Protein AF-A0A350PEJ9-F1 (afdb_monomer_lite)

Secondary structure (DSSP, 8-state):
-PPPP-SSPPEEEEEE---STT--HHHHHHHH-HHHHHHHHHHHHHHHT-SEEEEEE-GGGHHHHHHHHHHTT-

Structure (mmCIF, N/CA/C/O backbone):
data_AF-A0A350PEJ9-F1
#
_entry.id   AF-A0A350PEJ9-F1
#
loop_
_atom_site.group_PDB
_atom_site.id
_atom_site.type_symbol
_atom_site.label_atom_id
_atom_site.label_alt_id
_atom_site.label_comp_id
_atom_site.label_asym_id
_atom_site.label_entity_id
_atom_site.label_seq_id
_atom_site.pdbx_PDB_ins_code
_atom_site.Cartn_x
_atom_site.Cartn_y
_atom_site.Cartn_z
_atom_site.occupancy
_atom_site.B_iso_or_equiv
_atom_site.auth_seq_id
_atom_site.auth_comp_id
_atom_site.auth_asym_id
_atom_site.auth_atom_id
_atom_site.pdbx_PDB_model_num
ATOM 1 N N . PHE A 1 1 ? -6.397 -13.629 17.144 1.00 69.69 1 PHE A N 1
ATOM 2 C CA . PHE A 1 1 ? -5.361 -13.478 16.105 1.00 69.69 1 PHE A CA 1
ATOM 3 C C . PHE A 1 1 ? -4.907 -12.024 16.018 1.00 69.69 1 PHE A C 1
ATOM 5 O O . PHE A 1 1 ? -3.724 -11.796 16.198 1.00 69.69 1 PHE A O 1
ATOM 12 N N . MET A 1 2 ? -5.813 -11.042 15.904 1.00 84.81 2 MET A N 1
ATOM 13 C CA . MET A 1 2 ? -5.472 -9.632 16.165 1.00 84.81 2 MET A CA 1
ATOM 14 C C . MET A 1 2 ? -5.611 -9.258 17.653 1.00 84.81 2 MET A C 1
ATOM 16 O O . MET A 1 2 ? -6.561 -9.725 18.293 1.00 84.81 2 MET A O 1
ATOM 20 N N . PRO A 1 3 ? -4.703 -8.433 18.215 1.00 87.88 3 PRO A N 1
ATOM 21 C CA . PRO A 1 3 ? -4.873 -7.847 19.542 1.00 87.88 3 PRO A CA 1
ATOM 22 C C . PRO A 1 3 ? -6.147 -6.999 19.616 1.00 87.88 3 PRO A C 1
ATOM 24 O O . PRO A 1 3 ? -6.590 -6.422 18.618 1.00 87.88 3 PRO A O 1
ATOM 27 N N . LYS A 1 4 ? -6.728 -6.879 20.815 1.00 89.12 4 LYS A N 1
ATOM 28 C CA . LYS A 1 4 ? -7.841 -5.945 21.039 1.00 89.12 4 LYS A CA 1
ATOM 29 C C . LYS A 1 4 ? -7.405 -4.508 20.691 1.00 89.12 4 LYS A C 1
ATOM 31 O O . LYS A 1 4 ? -6.212 -4.212 20.722 1.00 89.12 4 LYS A O 1
ATOM 36 N N . PRO A 1 5 ? -8.332 -3.616 20.301 1.00 87.12 5 PRO A N 1
ATOM 37 C CA . PRO A 1 5 ? -8.031 -2.188 20.207 1.00 87.12 5 PRO A CA 1
ATOM 38 C C . PRO A 1 5 ? -7.442 -1.675 21.521 1.00 87.12 5 PRO A C 1
ATOM 40 O O . PRO A 1 5 ? -8.027 -1.890 22.579 1.00 87.12 5 PRO A O 1
ATOM 43 N N . ASP A 1 6 ? -6.285 -1.028 21.437 1.00 90.81 6 ASP A N 1
ATOM 44 C CA . ASP A 1 6 ? -5.557 -0.400 22.548 1.00 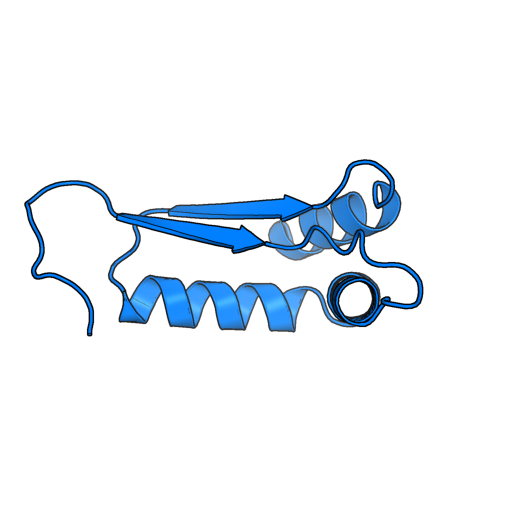90.81 6 ASP A CA 1
ATOM 45 C C . ASP A 1 6 ? -5.752 1.128 22.576 1.00 90.81 6 ASP A C 1
ATOM 47 O O . ASP A 1 6 ? -5.143 1.827 23.381 1.00 90.81 6 ASP A O 1
ATOM 51 N N . GLY A 1 7 ? -6.629 1.647 21.710 1.00 91.25 7 GLY A N 1
ATOM 52 C CA . GLY A 1 7 ? -6.924 3.072 21.563 1.00 91.25 7 GLY A CA 1
ATOM 53 C C . GLY A 1 7 ? -6.002 3.808 20.586 1.00 91.25 7 GLY A C 1
ATOM 54 O O . GLY A 1 7 ? -6.292 4.955 20.254 1.00 91.25 7 GLY A O 1
ATOM 55 N N . GLY A 1 8 ? -4.934 3.167 20.096 1.00 93.44 8 GLY A N 1
ATOM 56 C CA . GLY A 1 8 ? -4.041 3.730 19.084 1.00 93.44 8 GLY A CA 1
ATOM 57 C C . GLY A 1 8 ? -4.508 3.466 17.644 1.00 93.44 8 GLY A C 1
ATOM 58 O O . GLY A 1 8 ? -5.284 2.536 17.396 1.00 93.44 8 GLY A O 1
ATOM 59 N N . PRO A 1 9 ? -4.033 4.260 16.664 1.00 94.62 9 PRO A N 1
ATOM 60 C CA . PRO A 1 9 ? -4.247 3.951 15.258 1.00 94.62 9 PRO A CA 1
ATOM 61 C C . PRO A 1 9 ? -3.494 2.673 14.887 1.00 94.62 9 PRO A C 1
ATOM 63 O O . PRO A 1 9 ? -2.352 2.457 15.297 1.00 94.62 9 PRO A O 1
ATOM 66 N N . ARG A 1 10 ? -4.121 1.837 14.063 1.00 94.50 10 ARG A N 1
ATOM 67 C CA . ARG A 1 10 ? -3.473 0.661 13.480 1.00 94.50 10 ARG A CA 1
ATOM 68 C C . ARG A 1 10 ? -3.079 0.927 12.043 1.00 94.50 10 ARG A C 1
ATOM 70 O O . ARG A 1 10 ? -3.755 1.662 11.332 1.00 94.50 10 ARG A O 1
ATOM 77 N N . TYR A 1 11 ? -2.021 0.271 11.599 1.00 96.00 11 TYR A N 1
ATOM 78 C CA . TYR A 1 11 ? -1.489 0.442 10.256 1.00 96.00 11 TYR A CA 1
ATOM 79 C C . TYR A 1 11 ? -1.328 -0.909 9.583 1.00 96.00 11 TYR A C 1
ATOM 81 O O . TYR A 1 11 ? -1.020 -1.902 10.243 1.00 96.00 11 TYR A O 1
ATOM 89 N N . LEU A 1 12 ? -1.536 -0.935 8.273 1.00 97.19 12 LEU A N 1
ATOM 90 C CA . LEU A 1 12 ? -1.215 -2.076 7.432 1.00 97.19 12 LEU A CA 1
ATOM 91 C C . LEU A 1 12 ? 0.062 -1.760 6.658 1.00 97.19 12 LEU A C 1
ATOM 93 O O . LEU A 1 12 ? 0.086 -0.811 5.881 1.00 97.19 12 LEU A O 1
ATOM 97 N N . ALA A 1 13 ? 1.112 -2.550 6.867 1.00 97.12 13 ALA A N 1
ATOM 98 C CA . ALA A 1 13 ? 2.323 -2.494 6.060 1.00 97.12 13 ALA A CA 1
ATOM 99 C C . ALA A 1 13 ? 2.278 -3.616 5.018 1.00 97.12 13 ALA A C 1
ATOM 101 O O . ALA A 1 13 ? 2.362 -4.795 5.360 1.00 97.12 13 ALA A O 1
ATOM 102 N N . CYS A 1 14 ? 2.134 -3.253 3.748 1.00 96.88 14 CYS A N 1
ATOM 103 C CA . CYS A 1 14 ? 2.216 -4.191 2.640 1.00 96.88 14 CYS A CA 1
ATOM 104 C C . CYS A 1 14 ? 3.649 -4.227 2.110 1.00 96.88 14 CYS A C 1
ATOM 106 O O . CYS A 1 14 ? 4.178 -3.206 1.665 1.00 96.88 14 CYS A O 1
ATOM 108 N N . ASN A 1 15 ? 4.260 -5.409 2.144 1.00 95.19 15 ASN A N 1
ATOM 109 C CA . ASN A 1 15 ? 5.597 -5.622 1.614 1.00 95.19 15 ASN A CA 1
ATOM 110 C C . ASN A 1 15 ? 5.536 -5.995 0.123 1.00 95.19 15 ASN A C 1
ATOM 112 O O . ASN A 1 15 ? 5.103 -7.091 -0.217 1.00 95.19 15 ASN A O 1
ATOM 116 N N . GLY A 1 16 ? 5.964 -5.079 -0.740 1.00 91.88 16 GLY A N 1
ATOM 117 C CA . GLY A 1 16 ? 6.190 -5.273 -2.173 1.00 91.88 16 GLY A CA 1
ATOM 118 C C . GLY A 1 16 ? 7.676 -5.256 -2.551 1.00 91.88 16 GLY A C 1
ATOM 119 O O . GLY A 1 16 ? 8.012 -4.964 -3.700 1.00 91.88 16 GLY A O 1
ATOM 120 N N . ASP A 1 17 ? 8.576 -5.504 -1.595 1.00 92.50 17 ASP A N 1
ATOM 121 C CA . ASP A 1 17 ? 10.005 -5.681 -1.843 1.00 92.50 17 ASP A CA 1
ATOM 122 C C . ASP A 1 17 ? 10.323 -7.125 -2.226 1.00 92.50 17 ASP A C 1
ATOM 124 O O . ASP A 1 17 ? 10.551 -8.003 -1.393 1.00 92.50 17 ASP A O 1
ATOM 128 N N . GLU A 1 18 ? 10.336 -7.356 -3.534 1.00 88.56 18 GLU A N 1
ATOM 129 C CA . GLU A 1 18 ? 10.708 -8.629 -4.129 1.00 88.56 18 GLU A CA 1
ATOM 130 C C . GLU A 1 18 ? 12.195 -8.601 -4.523 1.00 88.56 18 GLU A C 1
ATOM 132 O O . GLU A 1 18 ? 12.569 -8.303 -5.663 1.00 88.56 18 GLU A O 1
ATOM 137 N N . SER A 1 19 ? 13.059 -8.828 -3.527 1.00 86.50 19 SER A N 1
ATOM 138 C CA . SER A 1 19 ? 14.526 -8.778 -3.661 1.00 86.50 19 SER A CA 1
ATOM 139 C C . SER A 1 19 ? 15.218 -10.133 -3.804 1.00 86.50 19 SER A C 1
ATOM 141 O O . SER A 1 19 ? 16.405 -10.187 -4.131 1.00 86.50 19 SER A O 1
ATOM 143 N N . GLU A 1 20 ? 14.488 -11.230 -3.623 1.00 90.62 20 GLU A N 1
ATOM 144 C CA . GLU A 1 20 ? 15.034 -12.578 -3.740 1.00 90.62 20 GLU A CA 1
ATOM 145 C C . GLU A 1 20 ? 15.338 -12.948 -5.210 1.00 90.62 20 GLU A C 1
ATOM 147 O O . GLU A 1 20 ? 14.488 -12.753 -6.091 1.00 90.62 20 GLU A O 1
ATOM 152 N N . PRO A 1 21 ? 16.527 -13.507 -5.515 1.00 87.50 21 PRO A N 1
ATOM 153 C CA . PRO A 1 21 ? 16.874 -13.928 -6.869 1.00 87.50 21 PRO A CA 1
ATOM 154 C C . PRO A 1 21 ? 15.847 -14.899 -7.467 1.00 87.50 21 PRO A C 1
ATOM 156 O O . PRO A 1 21 ? 15.508 -15.915 -6.871 1.00 87.50 21 PRO A O 1
ATOM 159 N N . GLY A 1 22 ? 15.376 -14.604 -8.681 1.00 86.88 22 GLY A N 1
ATOM 160 C CA . GLY A 1 22 ? 14.420 -15.454 -9.400 1.00 86.88 22 GLY A CA 1
ATOM 161 C C . GLY A 1 22 ? 12.950 -15.243 -9.024 1.00 86.88 22 GLY A C 1
ATOM 162 O O . GLY A 1 22 ? 12.087 -15.886 -9.619 1.00 86.88 22 GLY A O 1
ATOM 163 N N . THR A 1 23 ? 12.643 -14.327 -8.102 1.00 87.06 23 THR A N 1
ATOM 164 C CA . THR A 1 23 ? 11.263 -13.969 -7.746 1.00 87.06 23 THR A CA 1
ATOM 165 C C . THR A 1 23 ? 10.786 -12.743 -8.536 1.00 87.06 23 THR A C 1
ATOM 167 O O . THR A 1 23 ? 11.527 -11.780 -8.732 1.00 87.06 23 THR A O 1
ATOM 170 N N . PHE A 1 24 ? 9.575 -12.825 -9.094 1.00 87.81 24 PHE A N 1
ATOM 171 C CA . PHE A 1 24 ? 8.955 -11.761 -9.905 1.00 87.81 24 PHE A CA 1
ATOM 172 C C . PHE A 1 24 ? 7.414 -11.794 -9.856 1.00 87.81 24 PHE A C 1
ATOM 174 O O . PHE A 1 24 ? 6.739 -11.278 -10.752 1.00 87.81 24 PHE A O 1
ATOM 181 N N . LYS A 1 25 ? 6.840 -12.467 -8.856 1.00 87.38 25 LYS A N 1
ATOM 182 C CA . LYS A 1 25 ? 5.389 -12.678 -8.714 1.00 87.38 25 LYS A CA 1
ATOM 183 C C . LYS A 1 25 ? 4.686 -11.392 -8.275 1.00 87.38 25 LYS A C 1
ATOM 185 O O . LYS A 1 25 ? 3.626 -11.074 -8.811 1.00 87.38 25 LYS A O 1
ATOM 190 N N . ASP A 1 26 ? 5.296 -10.618 -7.381 1.00 86.62 26 ASP A N 1
ATOM 191 C CA . ASP A 1 26 ? 4.678 -9.429 -6.792 1.00 86.62 26 ASP A CA 1
ATOM 192 C C . ASP A 1 26 ? 4.675 -8.294 -7.821 1.00 86.62 26 ASP A C 1
ATOM 194 O O . ASP A 1 26 ? 3.659 -7.625 -8.034 1.00 86.62 26 ASP A O 1
ATOM 198 N N . ARG A 1 27 ? 5.765 -8.187 -8.597 1.00 89.25 27 ARG A N 1
ATOM 199 C CA . ARG A 1 27 ? 5.851 -7.301 -9.768 1.00 89.25 27 ARG A CA 1
ATOM 200 C C . ARG A 1 27 ? 4.663 -7.459 -10.718 1.00 89.25 27 ARG A C 1
ATOM 202 O O . ARG A 1 27 ? 4.154 -6.467 -11.236 1.00 89.25 27 ARG A O 1
ATOM 209 N N . LYS A 1 28 ? 4.228 -8.698 -10.970 1.00 91.88 28 LYS A N 1
ATOM 210 C CA . LYS A 1 28 ? 3.163 -9.003 -11.938 1.00 91.88 28 LYS A CA 1
ATOM 211 C C . LYS A 1 28 ? 1.803 -8.480 -11.493 1.00 91.88 28 LYS A C 1
ATOM 213 O O . LYS A 1 28 ? 1.016 -8.070 -12.344 1.00 91.88 28 LYS A O 1
ATOM 218 N N . ILE A 1 29 ? 1.555 -8.441 -10.186 1.00 93.12 29 ILE A N 1
ATOM 219 C CA . ILE A 1 29 ? 0.332 -7.863 -9.627 1.00 93.12 29 ILE A CA 1
ATOM 220 C C . ILE A 1 29 ? 0.323 -6.351 -9.875 1.00 93.12 29 ILE A C 1
ATOM 222 O O . ILE A 1 29 ? -0.635 -5.839 -10.449 1.00 93.12 29 ILE A O 1
ATOM 226 N N . PHE A 1 30 ? 1.414 -5.653 -9.543 1.00 93.06 30 PHE A N 1
ATOM 227 C CA . PHE A 1 30 ? 1.529 -4.207 -9.773 1.00 93.06 30 PHE A CA 1
ATOM 228 C C . PHE A 1 30 ? 1.461 -3.827 -11.263 1.00 93.06 30 PHE A C 1
ATOM 230 O O . PHE A 1 30 ? 0.977 -2.752 -11.607 1.00 93.06 30 PHE A O 1
ATOM 237 N N . GLU A 1 31 ? 1.950 -4.701 -12.149 1.00 93.06 31 GLU A N 1
ATOM 238 C CA . GLU A 1 31 ? 1.986 -4.475 -13.599 1.00 93.06 31 GLU A CA 1
ATOM 239 C C . GLU A 1 31 ? 0.624 -4.666 -14.269 1.00 93.06 31 GLU A C 1
ATOM 241 O O . GLU A 1 31 ? 0.224 -3.853 -15.096 1.00 93.06 31 GLU A O 1
ATOM 246 N N . TYR A 1 32 ? -0.085 -5.751 -13.955 1.00 93.88 32 TYR A N 1
ATOM 247 C CA . TYR A 1 32 ? -1.265 -6.138 -14.733 1.00 93.88 32 TYR A CA 1
ATOM 248 C C . TYR A 1 32 ? -2.586 -5.882 -14.025 1.00 93.88 32 TYR A C 1
ATOM 250 O O . TYR A 1 32 ? -3.600 -5.710 -14.698 1.00 93.88 32 TYR A O 1
ATOM 258 N N . ASN A 1 33 ? -2.606 -5.874 -12.691 1.00 95.75 33 ASN A N 1
ATOM 259 C CA . ASN A 1 33 ? -3.839 -5.677 -11.941 1.00 95.75 33 ASN A CA 1
ATOM 260 C C . ASN A 1 33 ? -3.586 -4.979 -10.591 1.00 95.75 33 ASN A C 1
ATOM 262 O O . ASN A 1 33 ? -3.746 -5.590 -9.532 1.00 95.75 33 ASN A O 1
ATOM 266 N N . PRO A 1 34 ? -3.195 -3.693 -10.606 1.00 96.06 34 PRO A N 1
ATOM 267 C CA . PRO A 1 34 ? -2.945 -2.937 -9.380 1.00 96.06 34 PRO A CA 1
ATOM 268 C C . PRO A 1 34 ? -4.204 -2.785 -8.508 1.00 96.06 34 PRO A C 1
ATOM 270 O O . PRO A 1 34 ? -4.103 -2.795 -7.282 1.00 96.06 34 PRO A O 1
ATOM 273 N N . HIS A 1 35 ? -5.402 -2.719 -9.104 1.00 97.38 35 HIS A N 1
ATOM 274 C CA . HIS A 1 35 ? -6.656 -2.634 -8.346 1.00 97.38 35 HIS A CA 1
ATOM 275 C C . HIS A 1 35 ? -6.937 -3.892 -7.519 1.00 97.38 35 HIS A C 1
ATOM 277 O O . HIS A 1 35 ? -7.429 -3.763 -6.403 1.00 97.38 35 HIS A O 1
ATOM 283 N N . LEU A 1 36 ? -6.555 -5.083 -8.000 1.00 97.06 36 LEU A N 1
ATOM 284 C CA . LEU A 1 36 ? -6.651 -6.320 -7.216 1.00 97.06 36 LEU A CA 1
ATOM 285 C C . LEU A 1 36 ? -5.855 -6.222 -5.909 1.00 97.06 36 LEU A C 1
ATOM 287 O O . LEU A 1 36 ? -6.325 -6.642 -4.852 1.00 97.06 36 LEU A O 1
ATOM 291 N N . PHE A 1 37 ? -4.654 -5.646 -5.970 1.00 96.62 37 PHE A N 1
ATOM 292 C CA . PHE A 1 37 ? -3.855 -5.406 -4.774 1.00 96.62 37 PHE A CA 1
ATOM 293 C C . PHE A 1 37 ? -4.531 -4.389 -3.846 1.00 96.62 37 PHE A C 1
ATOM 295 O O . PHE A 1 37 ? -4.620 -4.629 -2.642 1.00 96.62 37 PHE A O 1
ATOM 302 N N . ILE A 1 38 ? -5.015 -3.268 -4.393 1.00 97.19 38 ILE A N 1
ATOM 303 C CA . ILE A 1 38 ? -5.654 -2.198 -3.612 1.00 97.19 38 ILE A CA 1
ATOM 304 C C . ILE A 1 38 ? -6.896 -2.732 -2.889 1.00 97.19 38 ILE A C 1
ATOM 306 O O .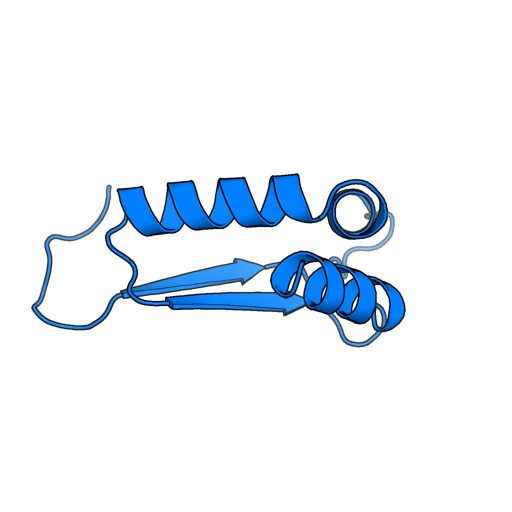 ILE A 1 38 ? -7.042 -2.515 -1.689 1.00 97.19 38 ILE A O 1
ATOM 310 N N . GLU A 1 39 ? -7.756 -3.475 -3.584 1.00 98.12 39 GLU A N 1
ATOM 311 C CA . GLU A 1 39 ? -8.948 -4.097 -3.007 1.00 98.12 39 GLU A CA 1
ATOM 312 C C . GLU A 1 39 ? -8.582 -5.060 -1.871 1.00 98.12 39 GLU A C 1
ATOM 314 O O . GLU A 1 39 ? -9.116 -4.950 -0.765 1.00 98.12 39 GLU A O 1
ATOM 319 N N . GLY A 1 40 ? -7.614 -5.954 -2.098 1.00 97.81 40 GLY A N 1
ATOM 320 C CA . GLY A 1 40 ? -7.144 -6.880 -1.068 1.00 97.81 40 GLY A CA 1
ATOM 321 C C . GLY A 1 40 ? -6.584 -6.159 0.161 1.00 97.81 40 GLY A C 1
ATOM 322 O O . GLY A 1 40 ? -6.888 -6.532 1.298 1.00 97.81 40 GLY A O 1
ATOM 323 N N . ALA A 1 41 ? -5.818 -5.086 -0.050 1.00 97.81 41 ALA A N 1
ATOM 324 C CA . ALA A 1 41 ? -5.273 -4.270 1.027 1.00 97.81 41 ALA A CA 1
ATOM 325 C C . ALA A 1 41 ? -6.380 -3.546 1.814 1.00 97.81 41 ALA A C 1
ATOM 327 O O . ALA A 1 41 ? -6.328 -3.510 3.044 1.00 97.81 41 ALA A O 1
ATOM 328 N N . LEU A 1 42 ? -7.411 -3.028 1.138 1.00 98.06 42 LEU A N 1
ATOM 329 C CA . LEU A 1 42 ? -8.571 -2.399 1.777 1.00 98.06 42 LEU A CA 1
ATOM 330 C C . LEU A 1 42 ? -9.380 -3.400 2.607 1.00 98.06 42 LEU A C 1
ATOM 332 O O . LEU A 1 42 ? -9.735 -3.097 3.746 1.00 98.06 42 LEU A O 1
ATOM 336 N N . ILE A 1 43 ? -9.624 -4.604 2.084 1.00 98.19 43 ILE A N 1
ATOM 337 C CA . ILE A 1 43 ? -10.314 -5.676 2.814 1.00 98.19 43 ILE A CA 1
ATOM 338 C C . ILE A 1 43 ? -9.523 -6.059 4.070 1.00 98.19 43 ILE A C 1
ATOM 340 O O . ILE A 1 43 ? -10.092 -6.154 5.160 1.00 98.19 43 ILE A O 1
ATOM 344 N N . ALA A 1 44 ? -8.205 -6.237 3.943 1.00 96.94 44 ALA A N 1
ATOM 345 C CA . ALA A 1 44 ? -7.332 -6.554 5.068 1.00 96.94 44 ALA A CA 1
ATOM 346 C C . ALA A 1 44 ? -7.335 -5.434 6.122 1.00 96.94 44 ALA A C 1
ATOM 348 O O . ALA A 1 44 ? -7.493 -5.703 7.316 1.00 96.94 44 ALA A O 1
ATOM 349 N N . ALA A 1 45 ? -7.217 -4.177 5.688 1.00 96.75 45 ALA A N 1
ATOM 350 C CA . ALA A 1 45 ? -7.266 -3.015 6.567 1.00 96.75 45 ALA A CA 1
ATOM 351 C C . ALA A 1 45 ? -8.613 -2.900 7.289 1.00 96.75 45 ALA A C 1
ATOM 353 O O . ALA A 1 45 ? -8.635 -2.652 8.493 1.00 96.75 45 ALA A O 1
ATOM 354 N N . TYR A 1 46 ? -9.725 -3.147 6.593 1.00 96.06 46 TYR A N 1
ATOM 355 C CA . TYR A 1 46 ? -11.059 -3.166 7.188 1.00 96.06 46 TYR A CA 1
ATOM 356 C C . TYR A 1 46 ? -11.182 -4.254 8.261 1.00 96.06 46 TYR A C 1
ATOM 358 O O . TYR A 1 46 ? -11.564 -3.967 9.396 1.00 96.06 46 TYR A O 1
ATOM 366 N N . ALA A 1 47 ? -10.781 -5.488 7.941 1.00 95.00 47 ALA A N 1
ATOM 367 C CA . ALA A 1 47 ? -10.837 -6.616 8.870 1.00 95.00 47 ALA A CA 1
ATOM 368 C C . ALA A 1 47 ? -9.974 -6.400 10.129 1.00 95.00 47 ALA A C 1
ATOM 370 O O . ALA A 1 47 ? -10.330 -6.860 11.214 1.00 95.00 47 ALA A O 1
ATOM 371 N N . MET A 1 48 ? -8.849 -5.690 9.997 1.00 94.00 48 MET A N 1
ATOM 372 C CA . MET A 1 48 ? -7.913 -5.397 11.090 1.00 94.00 48 MET A CA 1
ATOM 373 C C . MET A 1 48 ? -8.132 -4.032 11.759 1.00 94.00 48 MET A C 1
ATOM 37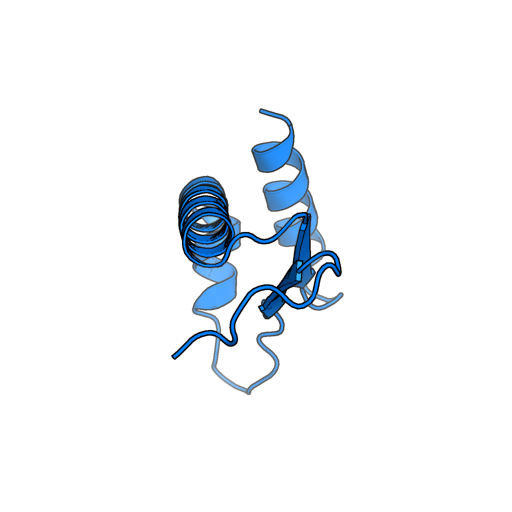5 O O . MET A 1 48 ? -7.427 -3.707 12.719 1.00 94.00 48 MET A O 1
ATOM 379 N N . GLN A 1 49 ? -9.119 -3.253 11.301 1.00 94.00 49 GLN A N 1
ATOM 380 C CA . GLN A 1 49 ? -9.399 -1.889 11.765 1.00 94.00 49 GLN A CA 1
ATOM 381 C C . GLN A 1 49 ? -8.177 -0.956 11.653 1.00 94.00 49 GLN A C 1
ATOM 383 O O . GLN A 1 49 ? -7.875 -0.195 12.574 1.00 94.00 49 GLN A O 1
ATOM 388 N N . CYS A 1 50 ? -7.444 -1.041 10.542 1.00 96.00 50 CYS A N 1
ATOM 389 C CA . CYS A 1 50 ? -6.313 -0.166 10.244 1.00 96.00 50 CYS A CA 1
ATOM 390 C C . CYS A 1 50 ? -6.795 1.201 9.737 1.00 96.00 50 CYS A C 1
ATOM 392 O O . CYS A 1 50 ? -7.690 1.292 8.902 1.00 96.00 50 CYS A O 1
ATOM 394 N N . SER A 1 51 ? -6.165 2.268 10.222 1.00 95.50 51 SER A N 1
ATOM 395 C CA . SER A 1 51 ? -6.433 3.660 9.855 1.00 95.50 51 SER A CA 1
ATOM 396 C C . SER A 1 51 ? -5.705 4.094 8.584 1.00 95.50 51 SER A C 1
ATOM 398 O O . SER A 1 51 ? -6.153 5.020 7.916 1.00 95.50 51 SER A O 1
ATOM 400 N N . ALA A 1 52 ? -4.586 3.448 8.249 1.00 96.69 52 ALA A N 1
ATOM 401 C CA . ALA A 1 52 ? -3.871 3.692 7.002 1.00 96.69 52 ALA A CA 1
ATOM 402 C C . ALA A 1 52 ? -3.120 2.446 6.517 1.00 96.69 52 ALA A C 1
ATOM 404 O O . ALA A 1 52 ? -2.797 1.539 7.292 1.00 96.69 52 ALA A O 1
ATOM 405 N N . ILE A 1 53 ? -2.841 2.437 5.215 1.00 98.12 53 ILE A N 1
ATOM 406 C CA . ILE A 1 53 ? -2.106 1.393 4.508 1.00 98.12 53 ILE A CA 1
ATOM 407 C C . ILE A 1 53 ? -0.841 2.030 3.939 1.00 98.12 53 ILE A C 1
ATOM 409 O O . ILE A 1 53 ? -0.911 3.037 3.236 1.00 98.12 53 ILE A O 1
ATOM 413 N N . TYR A 1 54 ? 0.307 1.429 4.224 1.00 97.38 54 TYR A N 1
ATOM 414 C CA . TYR A 1 54 ? 1.597 1.795 3.660 1.00 97.38 54 TYR A CA 1
ATOM 415 C C . TYR A 1 54 ? 2.094 0.647 2.795 1.00 97.38 54 TYR A C 1
ATOM 417 O O . TYR A 1 54 ? 2.226 -0.481 3.265 1.00 97.38 54 TYR A O 1
ATOM 425 N N . VAL A 1 55 ? 2.374 0.940 1.530 1.00 96.31 55 VAL A N 1
ATOM 426 C CA . VAL A 1 55 ? 2.866 -0.042 0.564 1.00 96.31 55 VAL A CA 1
ATOM 427 C C . VAL A 1 55 ? 4.330 0.265 0.299 1.00 96.31 55 VAL A C 1
ATOM 429 O O . VAL A 1 55 ? 4.654 1.310 -0.262 1.00 96.31 55 VAL A O 1
ATOM 432 N N . TYR A 1 56 ? 5.216 -0.627 0.730 1.00 95.62 56 TYR A N 1
ATOM 433 C CA . TYR A 1 56 ? 6.642 -0.510 0.457 1.00 95.62 56 TYR A CA 1
ATOM 434 C C . TYR A 1 56 ? 6.968 -1.267 -0.826 1.00 95.62 56 TYR A C 1
ATOM 436 O O . TYR A 1 56 ? 6.819 -2.482 -0.870 1.00 95.62 56 TYR A O 1
ATOM 444 N N . ILE A 1 57 ? 7.402 -0.557 -1.864 1.00 93.69 57 ILE A N 1
ATOM 445 C CA . ILE A 1 57 ? 7.866 -1.148 -3.123 1.00 93.69 57 ILE A CA 1
ATOM 446 C C . ILE A 1 57 ? 9.327 -0.748 -3.303 1.00 93.69 57 ILE A C 1
ATOM 448 O O . ILE A 1 57 ? 9.680 0.420 -3.119 1.00 93.69 57 ILE A O 1
ATOM 452 N N . ARG A 1 58 ? 10.174 -1.712 -3.670 1.00 92.12 58 ARG A N 1
ATOM 453 C CA . ARG A 1 58 ? 11.604 -1.472 -3.893 1.00 92.12 58 ARG A CA 1
ATOM 454 C C . ARG A 1 58 ? 11.862 -0.415 -4.971 1.00 92.12 58 ARG A C 1
ATOM 456 O O . ARG A 1 58 ? 11.123 -0.306 -5.950 1.00 92.12 58 ARG A O 1
ATOM 463 N N . GLY A 1 59 ? 12.941 0.351 -4.815 1.00 91.94 59 GLY A N 1
ATOM 464 C CA . GLY A 1 59 ? 13.230 1.513 -5.665 1.00 91.94 59 GLY A CA 1
ATOM 465 C C . GLY A 1 59 ? 13.457 1.178 -7.144 1.00 91.94 59 GLY A C 1
ATOM 466 O O . GLY A 1 59 ? 13.124 1.973 -8.021 1.00 91.94 59 GLY A O 1
ATOM 467 N N . GLU A 1 60 ? 13.953 -0.022 -7.444 1.00 91.88 60 GLU A N 1
ATOM 468 C CA . GLU A 1 60 ? 14.16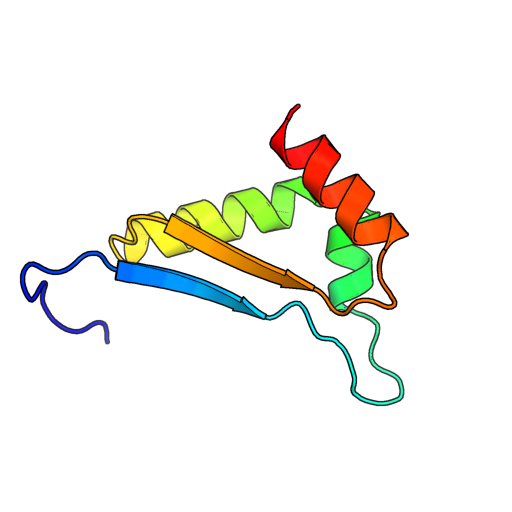5 -0.515 -8.810 1.00 91.88 60 GLU A CA 1
ATOM 469 C C . GLU A 1 60 ? 12.850 -0.714 -9.569 1.00 91.88 60 GLU A C 1
ATOM 471 O O . GLU A 1 60 ? 12.841 -0.794 -10.798 1.00 91.88 60 GLU A O 1
ATOM 476 N N . TYR A 1 61 ? 11.723 -0.764 -8.854 1.00 92.56 61 TYR A N 1
ATOM 477 C CA . TYR A 1 61 ? 10.402 -0.934 -9.436 1.00 92.56 61 TYR A CA 1
ATOM 478 C C . TYR A 1 61 ? 9.702 0.401 -9.755 1.00 92.56 61 TYR A C 1
ATOM 480 O O . TYR A 1 61 ? 8.475 0.471 -9.795 1.00 92.56 61 TYR A O 1
ATOM 488 N N . TYR A 1 62 ? 10.459 1.462 -10.051 1.00 94.06 62 TYR A N 1
ATOM 489 C CA . TYR A 1 62 ? 9.929 2.812 -10.297 1.00 94.06 62 TYR A CA 1
ATOM 490 C C . TYR A 1 62 ? 8.720 2.868 -11.250 1.00 94.06 62 TYR A C 1
ATOM 492 O O . TYR A 1 62 ? 7.730 3.538 -10.961 1.00 94.06 62 TYR A O 1
ATOM 500 N N . SER A 1 63 ? 8.763 2.135 -12.368 1.00 94.44 63 SER A N 1
ATOM 501 C CA . SER A 1 63 ? 7.653 2.127 -13.336 1.00 94.44 63 SER A CA 1
ATOM 502 C C . SER A 1 63 ? 6.37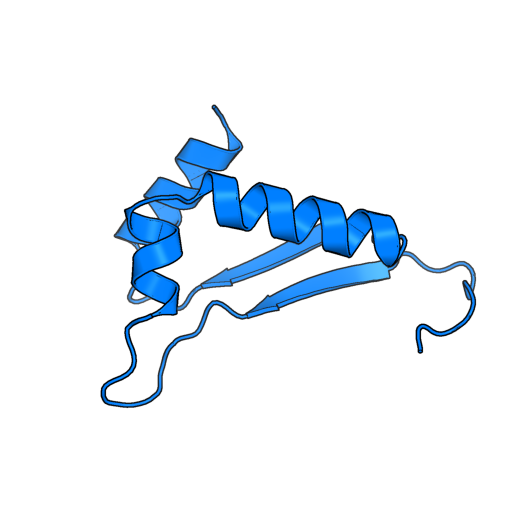2 1.526 -12.745 1.00 94.44 63 SER A C 1
ATOM 504 O O . SER A 1 63 ? 5.293 2.083 -12.925 1.00 94.44 63 SER A O 1
ATOM 506 N N . TRP A 1 64 ? 6.486 0.440 -11.977 1.00 93.62 64 TRP A N 1
ATOM 507 C CA . TRP A 1 64 ? 5.348 -0.201 -11.307 1.00 93.62 64 TRP A CA 1
ATOM 508 C C . TRP A 1 64 ? 4.806 0.650 -10.159 1.00 93.62 64 TRP A C 1
ATOM 510 O O . TRP A 1 64 ? 3.594 0.710 -9.974 1.00 93.62 64 TRP A O 1
ATOM 520 N N . ILE A 1 65 ? 5.672 1.387 -9.453 1.00 95.06 65 ILE A N 1
ATOM 521 C CA . ILE A 1 65 ? 5.241 2.399 -8.477 1.00 95.06 65 ILE A CA 1
ATOM 522 C C . ILE A 1 65 ? 4.349 3.438 -9.165 1.00 95.06 65 ILE A C 1
ATOM 524 O O . ILE A 1 65 ? 3.269 3.740 -8.666 1.00 95.06 65 ILE A O 1
ATOM 528 N N . LYS A 1 66 ? 4.736 3.938 -10.347 1.00 95.81 66 LYS A N 1
ATOM 529 C CA . LYS A 1 66 ? 3.907 4.887 -11.110 1.00 95.81 66 LYS A CA 1
ATOM 530 C C . LYS A 1 66 ? 2.576 4.302 -11.569 1.00 95.81 66 LYS A C 1
ATOM 532 O O . LYS A 1 66 ? 1.580 5.022 -11.577 1.00 95.81 66 LYS A O 1
ATOM 537 N N . MET A 1 67 ? 2.533 3.017 -11.911 1.00 95.00 67 MET A N 1
ATOM 538 C CA . MET A 1 67 ? 1.279 2.334 -12.248 1.00 95.00 67 MET A CA 1
ATOM 539 C C . MET A 1 67 ? 0.358 2.207 -11.032 1.00 95.00 67 MET A C 1
ATOM 541 O O . MET A 1 67 ? -0.823 2.525 -11.135 1.00 95.00 67 MET A O 1
ATOM 545 N N . MET A 1 68 ? 0.906 1.832 -9.875 1.00 95.69 68 MET A N 1
ATOM 546 C CA . MET A 1 68 ? 0.177 1.794 -8.606 1.00 95.69 68 MET A CA 1
ATOM 547 C C . MET A 1 68 ? -0.348 3.177 -8.199 1.00 95.69 68 MET A C 1
ATOM 549 O O . MET A 1 68 ? -1.515 3.311 -7.845 1.00 95.69 68 MET A O 1
ATOM 553 N N . GLU A 1 69 ? 0.480 4.223 -8.293 1.00 95.62 69 GLU A N 1
ATOM 554 C CA . GLU A 1 69 ? 0.074 5.609 -8.014 1.00 95.62 69 GLU A CA 1
ATOM 555 C C . GLU A 1 69 ? -1.040 6.092 -8.945 1.00 95.62 69 GLU A C 1
ATOM 557 O O . GLU A 1 69 ? -1.876 6.893 -8.529 1.00 95.62 69 GLU A O 1
ATOM 562 N N . LYS A 1 70 ? -1.034 5.646 -10.206 1.00 96.56 70 LYS A N 1
ATOM 563 C CA . LYS A 1 70 ? -2.099 5.952 -11.158 1.00 96.56 70 LYS A CA 1
ATOM 564 C C . LYS A 1 70 ? -3.392 5.240 -10.766 1.00 96.56 70 LYS A C 1
ATOM 566 O O . LYS A 1 70 ? -4.394 5.911 -10.585 1.00 96.56 70 LYS A O 1
ATOM 571 N N . ALA A 1 71 ? -3.337 3.928 -10.543 1.00 96.69 71 ALA A N 1
ATOM 572 C CA . ALA A 1 71 ? -4.499 3.137 -10.138 1.00 96.69 71 ALA A CA 1
ATOM 573 C C . ALA A 1 71 ? -5.122 3.615 -8.814 1.00 96.69 71 ALA A C 1
ATOM 575 O O . ALA A 1 71 ? -6.318 3.475 -8.609 1.00 96.69 71 ALA A O 1
ATOM 576 N N . LEU A 1 72 ? -4.327 4.197 -7.910 1.00 94.94 72 LEU A N 1
ATOM 577 C CA . LEU A 1 72 ? -4.831 4.807 -6.676 1.00 94.94 72 LEU A CA 1
ATOM 578 C C . LEU A 1 72 ? -5.635 6.101 -6.917 1.00 94.94 72 LEU A C 1
ATOM 580 O O . LEU A 1 72 ? -6.410 6.503 -6.053 1.00 94.94 72 LEU A O 1
ATOM 584 N N . LYS A 1 73 ? -5.399 6.790 -8.039 1.00 96.12 73 LYS A N 1
ATOM 585 C CA . LYS A 1 73 ? -6.038 8.069 -8.392 1.00 96.12 73 LYS A CA 1
ATOM 586 C C . LYS A 1 73 ? -7.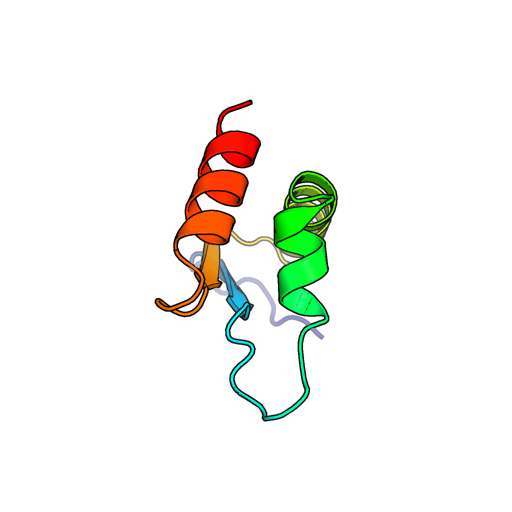213 7.924 -9.358 1.00 96.12 73 LYS A C 1
ATOM 588 O O . LYS A 1 73 ? -7.944 8.902 -9.514 1.00 96.12 73 LYS A O 1
ATOM 593 N N . ASP A 1 74 ? -7.317 6.780 -10.026 1.00 93.75 74 ASP A N 1
ATOM 594 C CA . ASP A 1 74 ? -8.419 6.426 -10.926 1.00 93.75 74 ASP A CA 1
ATOM 595 C C . ASP A 1 74 ? -9.705 6.154 -10.118 1.00 93.75 74 ASP A C 1
ATOM 597 O O . ASP A 1 74 ? -10.775 6.644 -10.549 1.00 93.75 74 ASP A O 1
#

Radius of gyration: 13.75 Å; chains: 1; bounding box: 28×24×37 Å

pLDDT: mean 93.39, std 4.44, range [69.69, 98.19]

Foldseek 3Di:
DADDDPVDAAEAEAEQEPPDPPDCVSVVCLVPPLVVVVVVQVVVCVVNVHPYYHYDHDPVSVVSVVSNVVVVVD

Sequence (74 aa):
FMPKPDGGPRYLACNGDESEPGTFKDRKIFEYNPHLFIEGALIAAYAMQCSAIYVYIRGEYYSWIKMMEKALKD